Protein AF-A0A376RMI7-F1 (afdb_monomer)

InterPro domains:
  IPR000560 Histidine phosphatase superfamily, clade-2 [cd07061] (7-136)
  IPR029033 Histidine phosphatase superfamily [G3DSA:3.40.50.1240] (2-70)
  IPR029033 Histidine phosphatase superfamily [G3DSA:3.40.50.1240] (71-136)
  IPR029033 Histidine phosphatase superfamily [SSF53254] (15-136)
  IPR033379 Histidine acid phosphatase active site [PS00778] (101-117)

Secondary structure (DSSP, 8-state):
-----EEE--TTS--EEESHHHHHHHHHHHHHHHHHTT--TTTGGGGT--SHHHHHHHHHHHHHHHHHHH-SHHHHHHHTHHHHHHHHIIIIITTTTS-S-------HHHHHHHHHHTTPPP---TT-S-SS-TT----------PPP---

Radius of gyration: 19.45 Å; Cα contacts (8 Å, |Δi|>4): 125; chains: 1; bounding box: 42×61×57 Å

Structure (mmCIF, N/CA/C/O backbone):
data_AF-A0A376RMI7-F1
#
_entry.id   AF-A0A376RMI7-F1
#
loop_
_atom_site.group_PDB
_atom_site.id
_atom_site.type_symbol
_atom_site.label_atom_id
_atom_site.label_alt_id
_atom_site.label_comp_id
_atom_site.label_asym_id
_atom_site.label_entity_id
_atom_site.label_seq_id
_atom_site.pdbx_PDB_ins_code
_atom_site.Cartn_x
_atom_site.Cartn_y
_atom_site.Cartn_z
_atom_site.occupancy
_atom_site.B_iso_or_equiv
_atom_site.auth_seq_id
_atom_site.auth_comp_id
_atom_site.auth_asym_id
_atom_site.auth_atom_id
_atom_site.pdbx_PDB_model_num
ATOM 1 N N . MET A 1 1 ? -10.414 23.923 13.132 1.00 48.25 1 MET A N 1
ATOM 2 C CA . MET A 1 1 ? -9.530 23.148 12.238 1.00 48.25 1 MET A CA 1
ATOM 3 C C . MET A 1 1 ? -10.244 23.043 10.905 1.00 48.25 1 MET A C 1
ATOM 5 O O . MET A 1 1 ? -11.325 22.470 10.881 1.00 48.25 1 MET A O 1
ATOM 9 N N . ASP A 1 2 ? -9.723 23.65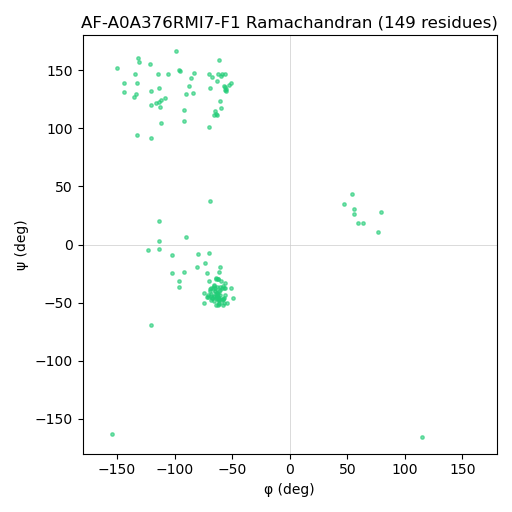6 9.841 1.00 55.59 2 ASP A N 1
ATOM 10 C CA . ASP A 1 2 ? -10.284 23.480 8.495 1.00 55.59 2 ASP A CA 1
ATOM 11 C C . ASP A 1 2 ? -10.136 22.000 8.122 1.00 55.59 2 ASP A C 1
ATOM 13 O O . ASP A 1 2 ? -9.018 21.508 8.002 1.00 55.59 2 ASP A O 1
ATOM 17 N N . GLY A 1 3 ? -11.244 21.263 8.017 1.00 70.31 3 GLY A N 1
ATOM 18 C CA . GLY A 1 3 ? -11.283 19.805 7.814 1.00 70.31 3 GLY A CA 1
ATOM 19 C C . GLY A 1 3 ? -10.810 19.331 6.434 1.00 70.31 3 GLY A C 1
ATOM 20 O O . GLY A 1 3 ? -11.397 18.414 5.867 1.00 70.31 3 GLY A O 1
ATOM 21 N N . LYS A 1 4 ? -9.791 19.972 5.858 1.00 85.56 4 LYS A N 1
ATOM 22 C CA . LYS A 1 4 ? -9.280 19.714 4.510 1.00 85.56 4 LYS A CA 1
ATOM 23 C C . LYS A 1 4 ? -7.955 18.959 4.563 1.00 85.56 4 LYS A C 1
ATOM 25 O O . LYS A 1 4 ? -7.148 19.142 5.471 1.00 85.56 4 LYS A O 1
ATOM 30 N N . ASN A 1 5 ? -7.747 18.106 3.565 1.00 90.56 5 ASN A N 1
ATOM 31 C CA . ASN A 1 5 ? -6.475 17.429 3.343 1.00 90.56 5 ASN A CA 1
ATOM 32 C C . ASN A 1 5 ? -5.540 18.320 2.516 1.00 90.56 5 ASN A C 1
ATOM 34 O O . ASN A 1 5 ? -5.987 18.972 1.573 1.00 90.56 5 ASN A O 1
ATOM 38 N N . THR A 1 6 ? -4.247 18.280 2.827 1.00 92.25 6 THR A N 1
ATOM 39 C CA . THR A 1 6 ? -3.183 18.941 2.061 1.00 92.25 6 THR A CA 1
ATOM 40 C C . THR A 1 6 ? -2.195 17.891 1.577 1.00 92.25 6 THR A C 1
ATOM 42 O O . THR A 1 6 ? -1.588 17.201 2.396 1.00 92.25 6 THR A O 1
ATOM 45 N N . PHE A 1 7 ? -2.023 17.782 0.261 1.00 91.00 7 PHE A N 1
ATOM 46 C CA . PHE A 1 7 ? -1.106 16.834 -0.373 1.00 91.00 7 PHE A CA 1
ATOM 47 C C . PHE A 1 7 ? 0.249 17.482 -0.675 1.00 91.00 7 PHE A C 1
ATOM 49 O O . PHE A 1 7 ? 0.329 18.682 -0.943 1.00 91.00 7 PHE A O 1
ATOM 56 N N . SER A 1 8 ? 1.318 16.689 -0.652 1.00 90.12 8 SER A N 1
ATOM 57 C CA . SER A 1 8 ? 2.672 17.145 -0.971 1.00 90.12 8 SER A CA 1
ATOM 58 C C . SER A 1 8 ? 3.469 16.070 -1.698 1.00 90.12 8 SER A C 1
ATOM 60 O O . SER A 1 8 ? 3.446 14.916 -1.286 1.00 90.12 8 SER A O 1
ATOM 62 N N . ALA A 1 9 ? 4.241 16.462 -2.708 1.00 87.12 9 ALA A N 1
ATOM 63 C CA . ALA A 1 9 ? 5.223 15.612 -3.376 1.00 87.12 9 ALA A CA 1
ATOM 64 C C . ALA A 1 9 ? 6.533 16.401 -3.495 1.00 87.12 9 ALA A C 1
ATOM 66 O O . ALA A 1 9 ? 6.691 17.237 -4.384 1.00 87.12 9 ALA A O 1
ATOM 67 N N . LYS A 1 10 ? 7.437 16.212 -2.530 1.00 87.44 10 LYS A N 1
ATOM 68 C CA . LYS A 1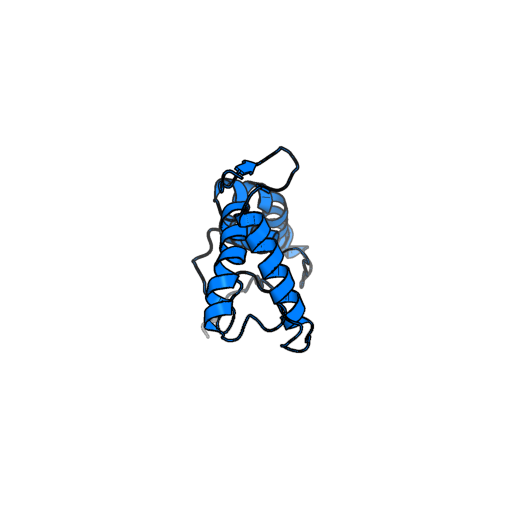 10 ? 8.730 16.908 -2.485 1.00 87.44 10 LYS A CA 1
ATOM 69 C C . LYS A 1 10 ? 9.813 16.027 -3.094 1.00 87.44 10 LYS A C 1
ATOM 71 O O . LYS A 1 10 ? 9.752 14.804 -3.007 1.00 87.44 10 LYS A O 1
ATOM 76 N N . TYR A 1 11 ? 10.824 16.655 -3.687 1.00 80.50 11 TYR A N 1
ATOM 77 C CA . TYR A 1 11 ? 11.977 15.934 -4.218 1.00 80.50 11 TYR A CA 1
ATOM 78 C C . TYR A 1 11 ? 12.631 15.072 -3.123 1.00 80.50 11 TYR A C 1
ATOM 80 O O . TYR A 1 11 ? 12.833 15.549 -2.007 1.00 80.50 11 TYR A O 1
ATOM 88 N N . GLN A 1 12 ? 12.928 13.808 -3.454 1.00 84.19 12 GLN A N 1
ATOM 89 C CA . GLN A 1 12 ? 13.516 12.795 -2.557 1.00 84.19 12 GLN A CA 1
ATOM 90 C C . GLN A 1 12 ? 12.710 12.468 -1.288 1.00 84.19 12 GLN A C 1
ATOM 92 O O . GLN A 1 12 ? 13.251 11.889 -0.350 1.00 84.19 12 GLN A O 1
ATOM 97 N N . GLN A 1 13 ? 11.421 12.805 -1.246 1.00 86.88 13 GLN A N 1
ATOM 98 C CA . GLN A 1 13 ? 10.527 12.416 -0.158 1.00 86.88 13 GLN A CA 1
ATOM 99 C C . GLN A 1 13 ? 9.361 11.609 -0.710 1.00 86.88 13 GLN A C 1
ATOM 101 O O . GLN A 1 13 ? 8.985 11.750 -1.876 1.00 86.88 13 GLN A O 1
ATOM 106 N N . GLU A 1 14 ? 8.774 10.778 0.144 1.00 84.50 14 GLU A N 1
ATOM 107 C CA . GLU A 1 14 ? 7.529 10.111 -0.201 1.00 84.50 14 GLU A CA 1
ATOM 108 C C . GLU A 1 14 ? 6.408 11.136 -0.438 1.00 84.50 14 GLU A C 1
ATOM 110 O O . GLU A 1 14 ? 6.377 12.196 0.208 1.00 84.50 14 GLU A O 1
ATOM 115 N N . PRO A 1 15 ? 5.474 10.844 -1.361 1.00 88.88 15 PRO A N 1
ATOM 116 C CA . PRO A 1 15 ? 4.229 11.588 -1.441 1.00 88.88 15 PRO A CA 1
ATOM 117 C C . PRO A 1 15 ? 3.527 11.526 -0.081 1.00 88.88 15 PRO A C 1
ATOM 119 O O . PRO A 1 15 ? 3.453 10.483 0.562 1.00 88.88 15 PRO A O 1
ATOM 122 N N . GLY A 1 16 ? 3.024 12.668 0.371 1.00 90.50 16 GLY A N 1
ATOM 123 C CA . GLY A 1 16 ? 2.464 12.826 1.705 1.00 90.50 16 GLY A CA 1
ATOM 124 C C . GLY A 1 16 ? 1.105 13.505 1.688 1.00 90.50 16 GLY A C 1
ATOM 125 O O . GLY A 1 16 ? 0.772 14.264 0.777 1.00 90.50 16 GLY A O 1
ATOM 126 N N . VAL A 1 17 ? 0.338 13.261 2.747 1.00 92.94 17 VAL A N 1
ATOM 127 C CA . VAL A 1 17 ? -0.900 13.981 3.050 1.00 92.94 17 VAL A CA 1
ATOM 128 C C . VAL A 1 17 ? -0.901 14.399 4.514 1.00 92.94 17 VAL A C 1
ATOM 130 O O . VAL A 1 17 ? -0.507 13.631 5.391 1.00 92.94 17 VAL A O 1
ATOM 133 N N . SER A 1 18 ? -1.358 15.617 4.773 1.00 91.38 18 SER A N 1
ATOM 134 C CA . SER A 1 18 ? -1.672 16.139 6.103 1.00 91.38 18 SER A CA 1
ATOM 135 C C . SER A 1 18 ? -3.171 16.405 6.197 1.00 91.38 18 SER A C 1
ATOM 137 O O . SER A 1 18 ? -3.789 16.783 5.205 1.00 91.38 18 SER A O 1
ATOM 139 N N . GLY A 1 19 ? -3.756 16.229 7.382 1.00 92.19 19 GLY A N 1
ATOM 140 C CA . GLY A 1 19 ? -5.187 16.437 7.617 1.00 92.19 19 GLY A CA 1
ATOM 141 C C . GLY A 1 19 ? -5.942 15.153 7.987 1.00 92.19 19 GLY A C 1
ATOM 142 O O . GLY A 1 19 ? -5.312 14.151 8.347 1.00 92.19 19 GLY A O 1
ATOM 143 N N . PRO A 1 20 ? -7.287 15.175 7.930 1.00 93.06 20 PRO A N 1
ATOM 144 C CA . PRO A 1 20 ? -8.141 14.091 8.422 1.00 93.06 20 PRO A CA 1
ATOM 145 C C . PRO A 1 20 ? -7.852 12.716 7.811 1.00 93.06 20 PRO A C 1
ATOM 147 O O . PRO A 1 20 ? -7.959 11.713 8.511 1.00 93.06 20 PRO A O 1
ATOM 150 N N . LEU A 1 21 ? -7.437 12.649 6.540 1.00 92.00 21 LEU A N 1
ATOM 151 C CA . LEU A 1 21 ? -7.114 11.381 5.880 1.00 92.00 21 LEU A CA 1
ATOM 152 C C . LEU A 1 21 ? -5.899 10.694 6.519 1.00 92.00 21 LEU A C 1
ATOM 154 O O . LEU A 1 21 ? -5.922 9.483 6.716 1.00 92.00 21 LEU A O 1
ATOM 158 N N . LYS A 1 22 ? -4.866 11.462 6.899 1.00 92.25 22 LYS A N 1
ATOM 159 C CA . LYS A 1 22 ? -3.693 10.918 7.604 1.00 92.25 22 LYS A CA 1
ATOM 160 C C . LYS A 1 22 ? -4.090 10.364 8.969 1.00 92.25 22 LYS A C 1
ATOM 162 O O . LYS A 1 22 ? -3.694 9.259 9.310 1.00 92.25 22 LYS A O 1
ATOM 167 N N 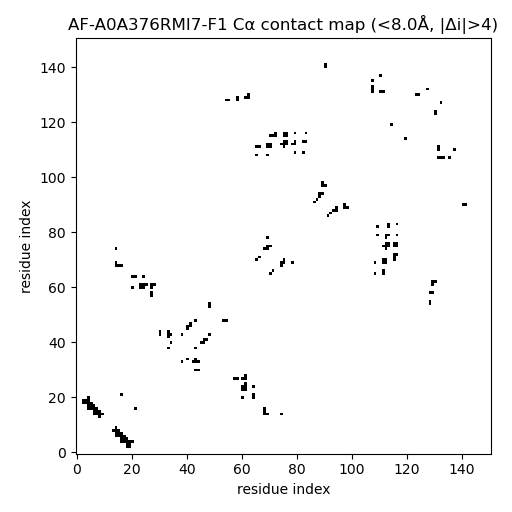. VAL A 1 23 ? -4.887 11.123 9.726 1.00 93.62 23 VAL A N 1
ATOM 168 C CA . VAL A 1 23 ? -5.359 10.711 11.058 1.00 93.62 23 VAL A CA 1
ATOM 169 C C . VAL A 1 23 ? -6.202 9.439 10.961 1.00 93.62 23 VAL A C 1
ATOM 171 O O . VAL A 1 23 ? -5.954 8.488 11.696 1.00 93.62 23 VAL A O 1
ATOM 174 N N . GLY A 1 24 ? -7.148 9.400 10.018 1.00 93.38 24 GLY A N 1
ATOM 175 C CA . GLY A 1 24 ? -7.983 8.228 9.766 1.00 93.38 24 GLY A CA 1
ATOM 176 C C . GLY A 1 24 ? -7.159 6.996 9.399 1.00 93.38 24 GLY A C 1
ATOM 177 O O . GLY A 1 24 ? -7.354 5.945 9.999 1.00 93.38 24 GLY A O 1
ATOM 178 N N . ASN A 1 25 ? -6.198 7.134 8.478 1.00 92.62 25 ASN A N 1
ATOM 179 C CA . ASN A 1 25 ? -5.283 6.048 8.128 1.00 92.62 25 ASN A CA 1
ATOM 180 C C . ASN A 1 25 ? -4.503 5.543 9.346 1.00 92.62 25 ASN A C 1
ATOM 182 O O . ASN A 1 25 ? -4.539 4.353 9.623 1.00 92.62 25 ASN A O 1
ATOM 186 N N . SER A 1 26 ? -3.852 6.434 10.101 1.00 92.44 26 SER A N 1
ATOM 187 C CA . SER A 1 26 ? -3.038 6.040 11.258 1.00 92.44 26 SER A CA 1
ATOM 188 C C . SER A 1 26 ? -3.841 5.314 12.340 1.00 92.44 26 SER A C 1
ATOM 190 O O . SER A 1 26 ? -3.345 4.350 12.914 1.00 92.44 26 SER A O 1
ATOM 192 N N . LEU A 1 27 ? -5.077 5.745 12.615 1.00 94.56 27 LEU A N 1
ATOM 193 C CA . LEU A 1 27 ? -5.941 5.072 13.590 1.00 94.56 27 LEU A CA 1
ATOM 194 C C . LEU A 1 27 ? -6.379 3.689 13.100 1.00 94.56 27 LEU A C 1
ATOM 196 O O . LEU A 1 27 ? -6.265 2.714 13.835 1.00 94.56 27 LEU A O 1
ATOM 200 N N . VAL A 1 28 ? -6.853 3.594 11.855 1.00 93.88 28 VAL A N 1
ATOM 201 C CA . VAL A 1 28 ? -7.315 2.318 11.291 1.00 93.88 28 VAL A CA 1
ATOM 202 C C . VAL A 1 28 ? -6.165 1.325 11.160 1.00 93.88 28 VAL A C 1
ATOM 204 O O . VAL A 1 28 ? -6.360 0.144 11.432 1.00 93.88 28 VAL A O 1
ATOM 207 N N . ASP A 1 29 ? -4.973 1.790 10.795 1.00 91.62 29 ASP A N 1
ATOM 208 C CA . ASP A 1 29 ? -3.768 0.963 10.738 1.00 91.62 29 ASP A CA 1
ATOM 209 C C . ASP A 1 29 ? -3.408 0.409 12.125 1.00 91.62 29 ASP A C 1
ATOM 211 O O . ASP A 1 29 ? -3.230 -0.798 12.282 1.00 91.62 29 ASP A O 1
ATOM 215 N N . ALA A 1 30 ? -3.444 1.251 13.165 1.00 93.88 30 ALA A N 1
ATOM 216 C CA . ALA A 1 30 ? -3.232 0.813 14.545 1.00 93.88 30 ALA A CA 1
ATOM 217 C C . ALA A 1 30 ? -4.272 -0.227 15.002 1.00 93.88 30 ALA A C 1
ATOM 219 O O . ALA A 1 30 ? -3.906 -1.233 15.605 1.00 93.88 30 ALA A O 1
ATOM 220 N N . PHE A 1 31 ? -5.556 -0.027 14.691 1.00 94.94 31 PHE A N 1
ATOM 221 C CA . PHE A 1 31 ? -6.603 -0.998 15.032 1.00 94.94 31 PHE A CA 1
ATOM 222 C C . PHE A 1 31 ? -6.414 -2.321 14.288 1.00 94.94 31 PHE A C 1
ATOM 224 O O . PHE A 1 31 ? -6.577 -3.391 14.871 1.00 94.94 31 PHE A O 1
ATOM 231 N N . THR A 1 32 ? -6.033 -2.252 13.013 1.00 91.44 32 THR A N 1
ATOM 232 C CA . THR A 1 32 ? -5.762 -3.435 12.188 1.00 91.44 32 THR A CA 1
ATOM 233 C C . THR A 1 32 ? -4.578 -4.228 12.754 1.00 91.44 32 THR A C 1
ATOM 235 O O . THR A 1 32 ? -4.655 -5.450 12.865 1.00 91.44 32 THR A O 1
ATOM 238 N N . LEU A 1 33 ? -3.514 -3.545 13.190 1.00 91.94 33 LEU A N 1
ATOM 239 C CA . LEU A 1 33 ? -2.360 -4.170 13.846 1.00 91.94 33 LEU A CA 1
ATOM 240 C C . LEU A 1 33 ? -2.732 -4.836 15.173 1.00 91.94 33 LEU A C 1
ATOM 242 O O . LEU A 1 33 ? -2.354 -5.979 15.396 1.00 91.94 33 LEU A O 1
ATOM 246 N N . GLN A 1 34 ? -3.508 -4.163 16.028 1.00 92.88 34 GLN A N 1
ATOM 247 C CA . GLN A 1 34 ? -3.999 -4.754 17.282 1.00 92.88 34 GLN A CA 1
ATOM 248 C C . GLN A 1 34 ? -4.774 -6.053 17.026 1.00 92.88 34 GLN A C 1
ATOM 250 O O . GLN A 1 34 ? -4.573 -7.044 17.727 1.00 92.88 34 GLN A O 1
ATOM 255 N N . TYR A 1 35 ? -5.640 -6.048 16.009 1.00 91.88 35 TYR A N 1
ATOM 256 C CA . TYR A 1 35 ? -6.411 -7.225 15.623 1.00 91.88 35 TYR A CA 1
ATOM 257 C C . TYR A 1 35 ? -5.507 -8.380 15.166 1.00 91.88 35 TYR A C 1
ATOM 259 O O . TYR A 1 35 ? -5.661 -9.499 15.652 1.00 91.88 35 TYR A O 1
ATOM 267 N N . TYR A 1 36 ? -4.535 -8.124 14.283 1.00 89.06 36 TYR A N 1
ATOM 268 C CA . TYR A 1 36 ? -3.629 -9.173 13.795 1.00 89.06 36 TYR A CA 1
ATOM 269 C C . TYR A 1 36 ? -2.642 -9.688 14.846 1.00 89.06 36 TYR A C 1
ATOM 271 O O . TYR A 1 36 ? -2.294 -10.866 14.812 1.00 89.06 36 TYR A O 1
ATOM 279 N N . GLU A 1 37 ? -2.223 -8.846 15.790 1.00 91.44 37 GLU A N 1
ATOM 280 C CA . GLU A 1 37 ? -1.379 -9.251 16.923 1.00 91.44 37 GLU A CA 1
ATOM 281 C C . GLU A 1 37 ? -2.151 -10.130 17.932 1.00 91.44 37 GLU A C 1
ATOM 283 O O . GLU A 1 37 ? -1.572 -10.682 18.864 1.00 91.44 37 GLU A O 1
ATOM 288 N N . GLY A 1 38 ? -3.468 -10.293 17.752 1.00 92.56 38 GLY A N 1
ATOM 289 C CA . GLY A 1 38 ? -4.299 -11.166 18.577 1.00 92.56 38 GLY A CA 1
ATOM 290 C C . GLY A 1 38 ? -4.680 -10.550 19.920 1.00 92.56 38 GLY A C 1
ATOM 291 O O . GLY A 1 38 ? -4.903 -11.280 20.889 1.00 92.56 38 GLY A O 1
ATOM 292 N N . PHE A 1 39 ? -4.753 -9.217 19.999 1.00 95.12 39 PHE A N 1
ATOM 293 C CA . PHE A 1 39 ? -5.226 -8.545 21.206 1.00 95.12 39 PHE A CA 1
ATOM 294 C C . PHE A 1 39 ? -6.660 -8.998 21.532 1.00 95.12 39 PHE A C 1
ATOM 296 O O . PHE A 1 39 ? -7.459 -9.233 20.619 1.00 95.12 39 PHE A O 1
ATOM 303 N N . PRO A 1 40 ? -7.030 -9.078 22.823 1.00 95.88 40 PRO A N 1
ATOM 304 C CA . PRO A 1 40 ? -8.423 -9.238 23.221 1.00 95.88 40 PRO A CA 1
ATOM 305 C C . PRO A 1 40 ? -9.318 -8.195 22.535 1.00 95.88 40 PRO A C 1
ATOM 307 O O . PRO A 1 40 ? -8.939 -7.029 22.409 1.00 95.88 40 PRO A O 1
ATOM 310 N N . MET A 1 41 ? -10.505 -8.601 22.071 1.00 92.62 41 MET A N 1
ATOM 311 C CA . MET A 1 41 ? -11.371 -7.727 21.262 1.00 92.62 41 MET A CA 1
ATOM 312 C C . MET A 1 41 ? -11.827 -6.458 21.994 1.00 92.62 41 MET A C 1
ATOM 314 O O . MET A 1 41 ? -12.139 -5.470 21.342 1.00 92.62 41 MET A O 1
ATOM 318 N N . ASP A 1 42 ? -11.843 -6.454 23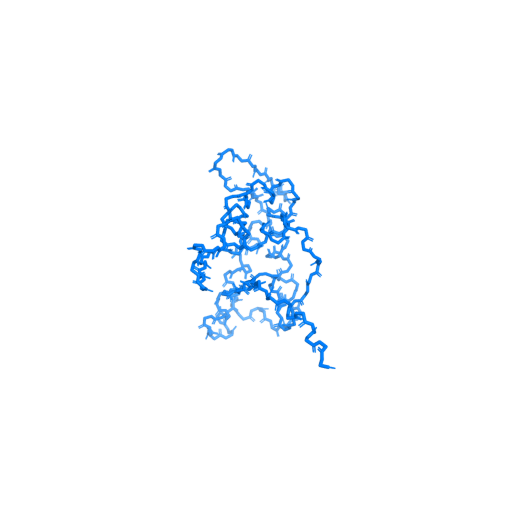.325 1.00 95.88 42 ASP A N 1
ATOM 319 C CA . ASP A 1 42 ? -12.100 -5.278 24.165 1.00 95.88 42 ASP A CA 1
ATOM 320 C C . ASP A 1 42 ? -10.919 -4.289 24.211 1.00 95.88 42 ASP A C 1
ATOM 322 O O . ASP A 1 42 ? -11.097 -3.131 24.582 1.00 95.88 42 ASP A O 1
ATOM 326 N N . GLN A 1 43 ? -9.723 -4.709 23.795 1.00 95.56 43 GLN A N 1
ATOM 327 C CA . GLN A 1 43 ? -8.545 -3.849 23.651 1.00 95.56 43 GLN A CA 1
ATOM 328 C C . GLN A 1 43 ? -8.369 -3.343 22.217 1.00 95.56 43 GLN A C 1
ATOM 330 O O . GLN A 1 43 ? -7.895 -2.221 22.021 1.00 95.56 43 GLN A O 1
ATOM 335 N N . VAL A 1 44 ? -8.781 -4.127 21.214 1.00 95.94 44 VAL A N 1
ATOM 336 C CA . VAL A 1 44 ? -8.780 -3.700 19.807 1.00 95.94 44 VAL A CA 1
ATOM 337 C C . VAL A 1 44 ? -9.754 -2.539 19.635 1.00 95.94 44 VAL A C 1
ATOM 339 O O . VAL A 1 44 ? -10.964 -2.710 19.784 1.00 95.94 44 VAL A O 1
ATOM 342 N N . ALA A 1 45 ? -9.232 -1.345 19.340 1.00 96.19 45 ALA A N 1
ATOM 343 C CA . ALA A 1 45 ? -10.028 -0.116 19.268 1.00 96.19 45 ALA A CA 1
ATOM 344 C C . ALA A 1 45 ? -10.974 0.069 20.477 1.00 96.19 45 ALA A C 1
ATOM 346 O O . ALA A 1 45 ? -12.100 0.545 20.320 1.00 96.19 45 ALA A O 1
ATOM 347 N N . TRP A 1 46 ? -10.537 -0.359 21.669 1.00 97.44 46 T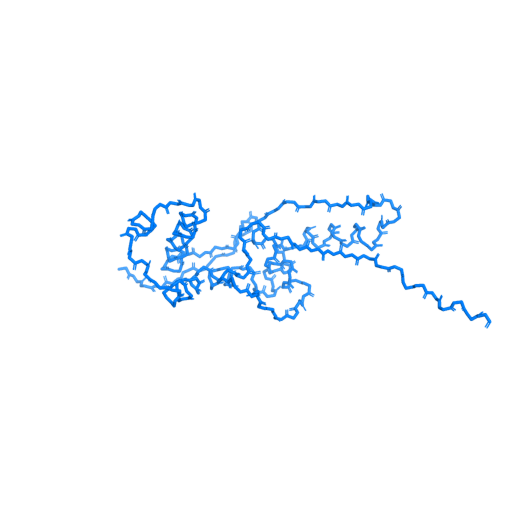RP A N 1
ATOM 348 C CA . TRP A 1 46 ? -11.331 -0.342 22.907 1.00 97.44 46 TRP A CA 1
ATOM 349 C C . TRP A 1 46 ? -12.681 -1.087 22.821 1.00 97.44 46 TRP A C 1
ATOM 351 O O . TRP A 1 46 ? -13.630 -0.735 23.518 1.00 97.44 46 TRP A O 1
ATOM 361 N N . GLY A 1 47 ? -12.806 -2.088 21.943 1.00 95.88 47 GLY A N 1
ATOM 362 C CA . GLY A 1 47 ? -14.043 -2.854 21.758 1.00 95.88 47 GLY A CA 1
ATOM 363 C C . GLY A 1 47 ? -15.138 -2.138 20.964 1.00 95.88 47 GLY A C 1
ATOM 364 O O . GLY A 1 47 ? -16.275 -2.617 20.905 1.00 95.88 47 GLY A O 1
ATOM 365 N N . GLU A 1 48 ? -14.832 -1.003 20.331 1.00 97.19 48 GLU A N 1
ATOM 366 C CA . GLU A 1 48 ? -15.825 -0.219 19.583 1.00 97.19 48 GLU A CA 1
ATOM 367 C C . GLU A 1 48 ? -16.103 -0.763 18.171 1.00 97.19 48 GLU A C 1
ATOM 369 O O . GLU A 1 48 ? -17.157 -0.492 17.581 1.00 97.19 48 GLU A O 1
ATOM 374 N N . ILE A 1 49 ? -15.199 -1.583 17.629 1.00 95.19 49 ILE A N 1
ATOM 375 C CA . ILE A 1 49 ? -15.402 -2.265 16.347 1.00 95.19 49 ILE A CA 1
ATOM 376 C C . ILE A 1 49 ? -16.032 -3.634 16.611 1.00 95.19 49 ILE A C 1
ATOM 378 O O . ILE A 1 49 ? -15.374 -4.562 17.07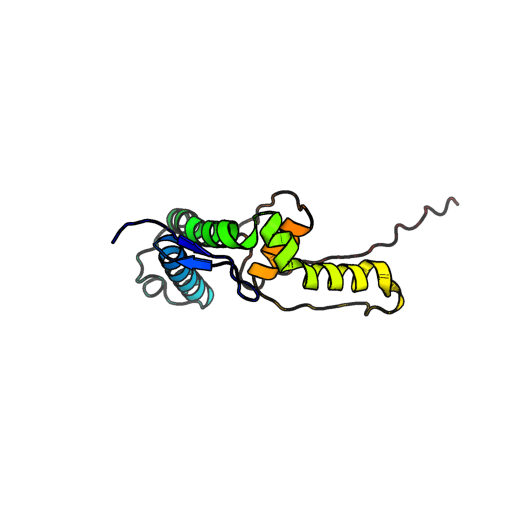2 1.00 95.19 49 ILE A O 1
ATOM 382 N N . LYS A 1 50 ? -17.327 -3.758 16.308 1.00 92.75 50 LYS A N 1
ATOM 383 C CA . LYS A 1 50 ? -18.171 -4.901 16.703 1.00 92.75 50 LYS A CA 1
ATOM 384 C C . LYS A 1 50 ? -18.655 -5.739 15.523 1.00 92.75 50 LYS A C 1
ATOM 386 O O . LYS A 1 50 ? -19.350 -6.730 15.721 1.00 92.75 50 LYS A O 1
ATOM 391 N N . SER A 1 51 ? -18.352 -5.327 14.293 1.00 93.81 51 SER A N 1
ATOM 392 C CA . SER A 1 51 ? -18.845 -5.990 13.086 1.00 93.81 51 SER A CA 1
ATOM 393 C C . SER A 1 51 ? -17.883 -5.870 11.909 1.00 93.81 51 SER A C 1
ATOM 395 O O . SER A 1 51 ? -17.196 -4.859 11.742 1.00 93.81 51 SER A O 1
ATOM 397 N N . ASP A 1 52 ? -17.929 -6.861 11.022 1.00 90.31 52 ASP A N 1
ATOM 398 C CA . ASP A 1 52 ? -17.162 -6.873 9.771 1.00 90.31 52 ASP A CA 1
ATOM 399 C C . ASP A 1 52 ? -17.514 -5.689 8.866 1.00 90.31 52 ASP A C 1
ATOM 401 O O . ASP A 1 52 ? -16.671 -5.156 8.146 1.00 90.31 52 ASP A O 1
ATOM 405 N N . GLN A 1 53 ? -18.762 -5.218 8.928 1.00 93.19 53 GLN A N 1
ATOM 406 C CA . GLN A 1 53 ? -19.189 -4.053 8.165 1.00 93.19 53 GLN A CA 1
ATOM 407 C C . GLN A 1 53 ? -18.495 -2.770 8.648 1.00 93.19 53 GLN A C 1
ATOM 409 O O . GLN A 1 53 ? -18.134 -1.931 7.818 1.00 93.19 53 GLN A O 1
ATOM 414 N N . GLN A 1 54 ? -18.274 -2.609 9.959 1.00 94.00 54 GLN A N 1
ATOM 415 C CA . GLN A 1 54 ? -17.493 -1.484 10.486 1.00 94.00 54 GLN A CA 1
ATOM 416 C C . GLN A 1 54 ? -16.036 -1.577 10.032 1.00 94.00 54 GLN A C 1
ATOM 418 O O . GLN A 1 54 ? -15.510 -0.580 9.538 1.00 94.00 54 GLN A O 1
ATOM 423 N N . TRP A 1 55 ? -15.424 -2.765 10.100 1.00 93.25 55 TRP A N 1
ATOM 424 C CA . TRP A 1 55 ? -14.083 -2.998 9.555 1.00 93.25 55 TRP A CA 1
ATOM 425 C C . TRP A 1 55 ? -13.999 -2.595 8.086 1.00 93.25 55 TRP A C 1
ATOM 427 O O . TRP A 1 55 ? -13.164 -1.775 7.716 1.00 93.25 55 TRP A O 1
ATOM 437 N N . LYS A 1 56 ? -14.937 -3.061 7.260 1.00 90.75 56 LYS A N 1
ATOM 438 C CA . LYS A 1 56 ? -14.973 -2.746 5.830 1.00 90.75 56 LYS A CA 1
ATOM 439 C C . LYS A 1 56 ? -15.105 -1.250 5.548 1.00 90.75 56 LYS A C 1
ATOM 441 O O . LYS A 1 56 ? -14.543 -0.763 4.570 1.00 90.75 56 LYS A O 1
ATOM 446 N N . VAL A 1 57 ? -15.861 -0.510 6.361 1.00 92.81 57 VAL A N 1
ATOM 447 C CA . VAL A 1 57 ? -15.977 0.951 6.225 1.00 92.81 57 VAL A CA 1
ATOM 448 C C . VAL A 1 57 ? -14.689 1.644 6.668 1.00 92.81 57 VAL A C 1
ATOM 450 O O . VAL A 1 57 ? -14.205 2.512 5.944 1.00 92.81 57 VAL A O 1
ATOM 453 N N . LEU A 1 58 ? -14.111 1.245 7.802 1.00 92.69 58 LEU A N 1
ATOM 454 C CA . LEU A 1 58 ? -12.873 1.816 8.335 1.00 92.69 58 LEU A CA 1
ATOM 455 C C . LEU A 1 58 ? -11.685 1.574 7.398 1.00 92.69 58 LEU A C 1
ATOM 457 O O . LEU A 1 58 ? -10.956 2.513 7.081 1.00 92.69 58 LEU A O 1
ATOM 461 N N . SER A 1 59 ? -11.542 0.366 6.853 1.00 89.88 59 SER A N 1
ATOM 462 C CA . SER A 1 59 ? -10.469 0.022 5.913 1.00 89.88 59 SER A CA 1
ATOM 463 C C . SER A 1 59 ? -10.498 0.855 4.629 1.00 89.88 59 SER A C 1
ATOM 465 O O . SER A 1 59 ? -9.461 1.006 3.986 1.00 89.88 59 SER A O 1
ATOM 467 N N . LYS A 1 60 ? -11.629 1.489 4.269 1.00 91.56 60 LYS A N 1
ATOM 468 C CA . LYS A 1 60 ? -11.659 2.463 3.160 1.00 91.56 60 LYS A CA 1
ATOM 469 C C . LYS A 1 60 ? -10.776 3.680 3.421 1.00 91.56 60 LYS A C 1
ATOM 471 O O . LYS A 1 60 ? -10.270 4.246 2.459 1.00 91.56 60 LYS A O 1
ATOM 476 N N . LEU A 1 61 ? -10.574 4.082 4.679 1.00 91.25 61 LEU A N 1
ATOM 477 C CA . LEU A 1 61 ? -9.668 5.184 5.020 1.00 91.25 61 LEU A CA 1
ATOM 478 C C . LEU A 1 61 ? -8.214 4.794 4.747 1.00 91.25 61 LEU A C 1
ATOM 480 O O . LEU A 1 61 ? -7.491 5.571 4.130 1.00 91.25 61 LEU A O 1
ATOM 484 N N . LYS A 1 62 ? -7.822 3.575 5.137 1.00 87.00 62 LYS A N 1
ATOM 485 C CA . LYS A 1 62 ? -6.485 3.026 4.871 1.00 87.00 62 LYS A CA 1
ATOM 486 C C . LYS A 1 62 ? -6.233 2.849 3.374 1.00 87.00 62 LYS A C 1
ATOM 488 O O . LYS A 1 62 ? -5.275 3.391 2.829 1.00 87.00 62 LYS A O 1
ATOM 493 N N . ASN A 1 63 ? -7.153 2.174 2.686 1.00 87.19 63 ASN A N 1
ATOM 494 C CA . ASN A 1 63 ? -7.052 1.954 1.243 1.00 87.19 63 ASN A CA 1
ATOM 495 C C . ASN A 1 63 ? -7.071 3.285 0.469 1.00 87.19 63 ASN A C 1
ATOM 497 O O . ASN A 1 63 ? -6.257 3.492 -0.420 1.00 87.19 63 ASN A O 1
ATOM 501 N N . GLY A 1 64 ? -7.945 4.225 0.844 1.00 88.94 64 GLY A N 1
ATOM 502 C CA . GLY A 1 64 ? -8.028 5.545 0.217 1.00 88.94 64 GLY A CA 1
ATOM 503 C C . GLY A 1 64 ? -6.784 6.410 0.444 1.00 88.94 64 GLY A C 1
ATOM 504 O O . GLY A 1 64 ? -6.385 7.152 -0.454 1.00 88.94 64 GLY A O 1
ATOM 505 N N . TYR A 1 65 ? -6.146 6.307 1.615 1.00 89.75 65 TYR A N 1
ATOM 506 C CA . TYR A 1 65 ? -4.857 6.947 1.895 1.00 89.75 65 TYR A CA 1
ATOM 507 C C . TYR A 1 65 ? -3.768 6.422 0.958 1.00 89.75 65 TYR A C 1
ATOM 509 O O . TYR A 1 65 ? -3.105 7.214 0.287 1.00 89.75 65 TYR A O 1
ATOM 517 N N . GLN A 1 66 ? -3.631 5.098 0.860 1.00 86.44 66 GLN A N 1
ATOM 518 C CA . GLN A 1 66 ? -2.654 4.468 -0.023 1.00 86.44 66 GLN A CA 1
ATOM 519 C C . GLN A 1 66 ? -2.916 4.814 -1.494 1.00 86.44 66 GLN A C 1
ATOM 521 O O . GLN A 1 66 ? -1.993 5.221 -2.204 1.00 86.44 66 GLN A O 1
ATOM 526 N N . ASP A 1 67 ? -4.177 4.728 -1.926 1.00 87.38 67 ASP A N 1
ATOM 527 C CA . ASP A 1 67 ? -4.589 5.057 -3.288 1.00 87.38 67 ASP A CA 1
ATOM 528 C C . ASP A 1 67 ? -4.211 6.508 -3.636 1.00 87.38 67 ASP A C 1
ATOM 530 O O . ASP A 1 67 ? -3.574 6.765 -4.661 1.00 87.38 67 ASP A O 1
ATOM 534 N N . SER A 1 68 ? -4.514 7.454 -2.742 1.00 88.75 68 SER A N 1
ATOM 535 C CA . SER A 1 68 ? -4.256 8.882 -2.971 1.00 88.75 68 SER A CA 1
ATOM 536 C C . SER A 1 68 ? -2.769 9.221 -3.099 1.00 88.75 68 SER A C 1
ATOM 538 O O . SER A 1 68 ? -2.423 10.194 -3.767 1.00 88.75 68 SER A O 1
ATOM 540 N N . LEU A 1 69 ? -1.891 8.458 -2.443 1.00 87.81 69 LEU A N 1
ATOM 541 C CA . LEU A 1 69 ? -0.459 8.751 -2.407 1.00 87.81 69 LEU A CA 1
ATOM 542 C C . LEU A 1 69 ? 0.347 7.974 -3.445 1.00 87.81 69 LEU A C 1
ATOM 544 O O . LEU A 1 69 ? 1.299 8.524 -3.990 1.00 87.81 69 LEU A O 1
ATOM 548 N N . PHE A 1 70 ? -0.013 6.721 -3.731 1.00 86.75 70 PHE A N 1
ATOM 549 C CA . PHE A 1 70 ? 0.871 5.804 -4.460 1.00 86.75 70 PHE A CA 1
ATOM 550 C C . PHE A 1 70 ? 0.273 5.212 -5.737 1.00 86.75 70 PHE A C 1
ATOM 552 O O . PHE A 1 70 ? 0.991 4.513 -6.450 1.00 86.75 70 PHE A O 1
ATOM 559 N N . THR A 1 71 ? -1.001 5.480 -6.047 1.00 86.12 71 THR A N 1
ATOM 560 C CA . THR A 1 71 ? -1.687 4.859 -7.200 1.00 86.12 71 THR A CA 1
ATOM 561 C C . THR A 1 71 ? -2.053 5.831 -8.320 1.00 86.12 71 THR A C 1
ATOM 563 O O . THR A 1 71 ? -2.627 5.419 -9.327 1.00 86.12 71 THR A O 1
ATOM 566 N N . SER A 1 72 ? -1.687 7.115 -8.218 1.00 89.56 72 SER A N 1
ATOM 567 C CA . SER A 1 72 ? -1.744 7.982 -9.399 1.00 89.56 72 SER A CA 1
ATOM 568 C C . SER A 1 72 ? -0.656 7.552 -10.394 1.00 89.56 72 SER A C 1
ATOM 570 O O . SER A 1 72 ? 0.483 7.312 -9.976 1.00 89.56 72 SER A O 1
ATOM 572 N N . PRO A 1 73 ? -0.954 7.433 -11.701 1.00 89.31 73 PRO A N 1
ATOM 573 C CA . PRO A 1 73 ? -0.010 6.861 -12.660 1.00 89.31 73 PRO A CA 1
ATOM 574 C C . PRO A 1 73 ? 1.342 7.586 -12.699 1.00 89.31 73 PRO A C 1
ATOM 576 O O . PRO A 1 73 ? 2.390 6.953 -12.822 1.00 89.31 73 PRO A O 1
ATOM 579 N N . GLU A 1 74 ? 1.347 8.911 -12.566 1.00 89.75 74 GLU A N 1
ATOM 580 C CA . GLU A 1 74 ? 2.556 9.739 -12.583 1.00 89.75 74 GLU A CA 1
ATOM 581 C C . GLU A 1 74 ? 3.434 9.478 -11.357 1.00 89.75 74 GLU A C 1
ATOM 583 O O . GLU A 1 74 ? 4.647 9.290 -11.493 1.00 89.75 74 GLU A O 1
ATOM 588 N N . VAL A 1 75 ? 2.826 9.432 -10.167 1.00 89.50 75 VAL A N 1
ATOM 589 C CA . VAL A 1 75 ? 3.553 9.189 -8.916 1.00 89.50 75 VAL A CA 1
ATOM 590 C C . VAL A 1 75 ? 4.028 7.745 -8.863 1.00 89.50 75 VAL A C 1
ATOM 592 O O . VAL A 1 75 ? 5.201 7.511 -8.582 1.00 89.50 75 VAL A O 1
ATOM 595 N N . ALA A 1 76 ? 3.164 6.790 -9.208 1.00 90.94 76 ALA A N 1
ATOM 596 C CA . ALA A 1 76 ? 3.491 5.372 -9.239 1.00 90.94 76 ALA A CA 1
ATOM 597 C C . ALA A 1 76 ? 4.678 5.081 -10.164 1.00 90.94 76 ALA A C 1
ATOM 599 O O . ALA A 1 76 ? 5.655 4.476 -9.727 1.00 90.94 76 ALA A O 1
ATOM 600 N N . ARG A 1 77 ? 4.650 5.575 -11.413 1.00 92.25 77 ARG A N 1
ATOM 601 C CA . ARG A 1 77 ? 5.759 5.394 -12.369 1.00 92.25 77 ARG A CA 1
ATOM 602 C C . ARG A 1 77 ? 7.071 5.973 -11.851 1.00 92.25 77 ARG A C 1
ATOM 604 O O . ARG A 1 77 ? 8.124 5.384 -12.083 1.00 92.25 77 ARG A O 1
ATOM 611 N N . ASN A 1 78 ? 7.026 7.112 -11.161 1.00 91.50 78 ASN A N 1
ATOM 612 C CA . ASN A 1 78 ? 8.229 7.739 -10.623 1.00 91.50 78 ASN A CA 1
ATOM 613 C C . ASN A 1 78 ? 8.771 6.993 -9.392 1.00 91.50 78 ASN A C 1
ATOM 615 O O . ASN A 1 78 ? 9.952 6.651 -9.350 1.00 91.50 78 ASN A O 1
ATOM 619 N N . VAL A 1 79 ? 7.911 6.712 -8.411 1.00 91.06 79 VAL A N 1
ATOM 620 C CA . VAL A 1 79 ? 8.285 6.077 -7.136 1.00 91.06 79 VAL A CA 1
ATOM 621 C C . VAL A 1 79 ? 8.689 4.614 -7.335 1.00 91.06 79 VAL A C 1
ATOM 623 O O . VAL A 1 79 ? 9.680 4.170 -6.759 1.00 91.06 79 VAL A O 1
ATOM 626 N N . ALA A 1 80 ? 7.988 3.870 -8.196 1.00 93.88 80 ALA A N 1
ATOM 627 C CA . ALA A 1 80 ? 8.285 2.462 -8.457 1.00 93.88 80 ALA A CA 1
ATOM 628 C C . ALA A 1 80 ? 9.465 2.249 -9.417 1.00 93.88 80 ALA A C 1
ATOM 630 O O . ALA A 1 80 ? 9.913 1.113 -9.573 1.00 93.88 80 ALA A O 1
ATOM 631 N N . LYS A 1 81 ? 9.996 3.304 -10.057 1.00 94.62 81 LYS A N 1
ATOM 632 C CA . LYS A 1 81 ? 11.034 3.197 -11.099 1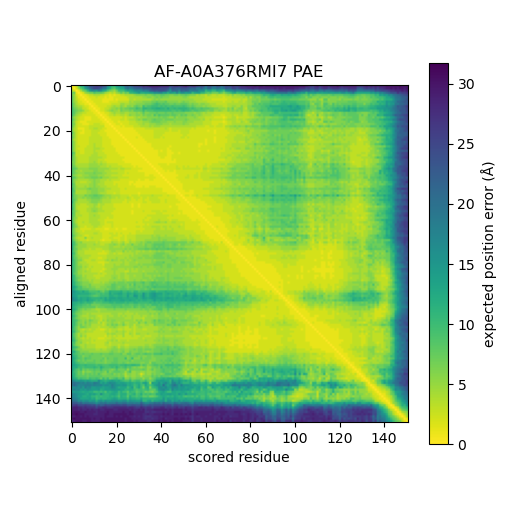.00 94.62 81 LYS A CA 1
ATOM 633 C C . LYS A 1 81 ? 12.227 2.311 -10.704 1.00 94.62 81 LYS A C 1
ATOM 635 O O . LYS A 1 81 ? 12.608 1.475 -11.529 1.00 94.62 81 LYS A O 1
ATOM 640 N N . PRO A 1 82 ? 12.821 2.428 -9.496 1.00 95.12 82 PRO A N 1
ATOM 641 C CA . PRO A 1 82 ? 13.934 1.564 -9.104 1.00 95.12 82 PRO A CA 1
ATOM 642 C C . PRO A 1 82 ? 13.530 0.087 -9.025 1.00 95.12 82 PRO A C 1
ATOM 644 O O . PRO A 1 82 ? 14.262 -0.773 -9.510 1.00 95.12 82 PRO A O 1
ATOM 647 N N . LEU A 1 83 ? 12.347 -0.203 -8.474 1.00 95.25 83 LEU A N 1
ATOM 648 C CA . LEU A 1 83 ? 11.839 -1.566 -8.321 1.00 95.25 83 LEU A CA 1
ATOM 649 C C . LEU A 1 83 ? 11.451 -2.186 -9.669 1.00 95.25 83 LEU A C 1
ATOM 651 O O . LEU A 1 83 ? 11.827 -3.322 -9.942 1.00 95.25 83 LEU A O 1
ATOM 655 N N . VAL A 1 84 ? 10.778 -1.428 -10.540 1.00 95.25 84 VAL A N 1
ATOM 656 C CA . VAL A 1 84 ? 10.463 -1.851 -11.916 1.00 95.25 84 VAL A CA 1
ATOM 657 C C . VAL A 1 84 ? 11.746 -2.180 -12.675 1.00 95.25 84 VAL A C 1
ATOM 659 O O . VAL A 1 84 ? 11.841 -3.243 -13.275 1.00 95.25 84 VAL A O 1
ATOM 662 N N . SER A 1 85 ? 12.760 -1.314 -12.586 1.00 95.31 85 SER A N 1
ATOM 663 C CA . SER A 1 85 ? 14.050 -1.536 -13.255 1.00 95.31 85 SER A CA 1
ATOM 664 C C . SER A 1 85 ? 14.771 -2.779 -12.726 1.00 95.31 85 SER A C 1
ATOM 666 O O . SER A 1 85 ? 15.431 -3.481 -13.485 1.00 95.31 85 SER A O 1
ATOM 668 N N . TYR A 1 86 ? 14.667 -3.060 -11.425 1.00 95.00 86 TYR A N 1
ATOM 669 C CA . TYR A 1 86 ? 15.246 -4.266 -10.835 1.00 95.00 86 TYR A CA 1
ATOM 670 C C . TYR A 1 86 ? 14.538 -5.533 -11.331 1.00 95.00 86 TYR A C 1
ATOM 672 O O . TYR A 1 86 ? 15.198 -6.497 -11.716 1.00 95.00 86 TYR A O 1
ATOM 680 N N . ILE A 1 87 ? 13.201 -5.527 -11.340 1.00 93.62 87 ILE A N 1
ATOM 681 C CA . ILE A 1 87 ? 12.390 -6.662 -11.800 1.00 93.62 87 ILE A CA 1
ATOM 682 C C . ILE A 1 87 ? 12.617 -6.919 -13.294 1.00 93.62 87 ILE A C 1
ATOM 684 O O . ILE A 1 87 ? 12.798 -8.070 -13.682 1.00 93.62 87 ILE A O 1
ATOM 688 N N . ASP A 1 88 ? 12.675 -5.867 -14.114 1.00 94.00 88 ASP A N 1
ATOM 689 C CA . ASP A 1 88 ? 13.002 -5.961 -15.541 1.00 94.00 88 ASP A CA 1
ATOM 690 C C . ASP A 1 88 ? 14.366 -6.631 -15.762 1.00 94.00 88 ASP A C 1
ATOM 692 O O . ASP A 1 88 ? 14.472 -7.595 -16.520 1.00 94.00 88 ASP A O 1
ATOM 696 N N . LYS A 1 89 ? 15.394 -6.230 -15.008 1.00 93.25 89 LYS A N 1
ATOM 697 C CA . LYS A 1 89 ? 16.703 -6.890 -15.083 1.00 93.25 89 LYS A CA 1
ATOM 698 C C . LYS A 1 89 ? 16.649 -8.358 -14.687 1.00 93.25 89 LYS A C 1
ATOM 700 O O . LYS A 1 89 ? 17.135 -9.216 -15.419 1.00 93.25 89 LYS A O 1
ATOM 705 N N . ALA A 1 90 ? 16.043 -8.656 -13.541 1.00 91.56 90 ALA A N 1
ATOM 706 C CA . ALA A 1 90 ? 16.007 -10.011 -13.002 1.00 91.56 90 ALA A CA 1
ATOM 707 C C . ALA A 1 90 ? 15.198 -10.981 -13.882 1.00 91.56 90 ALA A C 1
ATOM 709 O O . ALA A 1 90 ? 15.554 -12.156 -13.989 1.00 91.56 90 ALA A O 1
ATOM 710 N N . LEU A 1 91 ? 14.112 -10.511 -14.504 1.00 90.25 91 LEU A N 1
ATOM 711 C CA . LEU A 1 91 ? 13.180 -11.366 -15.244 1.00 90.25 91 LEU A CA 1
ATOM 712 C C . LEU A 1 91 ? 13.358 -11.309 -16.766 1.00 90.25 91 LEU A C 1
ATOM 714 O O . LEU A 1 91 ? 12.987 -12.272 -17.444 1.00 90.25 91 LEU A O 1
ATOM 718 N N . VAL A 1 92 ? 13.917 -10.220 -17.303 1.00 91.25 92 VAL A N 1
ATOM 719 C CA . VAL A 1 92 ? 13.994 -9.952 -18.746 1.00 91.25 92 VAL A CA 1
ATOM 720 C C . VAL A 1 92 ? 15.441 -9.797 -19.212 1.00 91.25 92 VAL A C 1
ATOM 722 O O . VAL A 1 92 ? 15.922 -10.680 -19.924 1.00 91.25 92 VAL A O 1
ATOM 725 N N . THR A 1 93 ? 16.142 -8.720 -18.835 1.00 90.75 93 THR A N 1
ATOM 726 C CA . THR A 1 93 ? 17.424 -8.367 -19.487 1.00 90.75 93 THR A CA 1
ATOM 727 C C . THR A 1 93 ? 18.581 -9.273 -19.076 1.00 90.75 93 THR A C 1
ATOM 729 O O . THR A 1 93 ? 19.348 -9.708 -19.931 1.00 90.75 93 THR A O 1
ATOM 732 N N . ASP A 1 94 ? 18.669 -9.613 -17.788 1.00 92.75 94 ASP A N 1
ATOM 733 C CA . ASP A 1 94 ? 19.800 -10.335 -17.191 1.00 92.75 94 ASP A CA 1
ATOM 734 C C . ASP A 1 94 ? 19.370 -11.733 -16.710 1.00 92.75 94 ASP A C 1
ATOM 736 O O . ASP A 1 94 ? 20.024 -12.363 -15.872 1.00 92.75 94 ASP A O 1
ATOM 740 N N . ARG A 1 95 ? 18.254 -12.240 -17.254 1.00 87.06 95 ARG A N 1
ATOM 741 C CA . ARG A 1 95 ? 17.582 -13.480 -16.834 1.00 87.06 95 ARG A CA 1
ATOM 742 C C . ARG A 1 95 ? 18.524 -14.684 -16.750 1.00 87.06 95 ARG A C 1
ATOM 744 O O . ARG A 1 95 ? 18.364 -15.528 -15.875 1.00 87.06 95 ARG A O 1
ATOM 751 N N . THR A 1 96 ? 19.483 -14.799 -17.667 1.00 89.06 96 THR A N 1
ATOM 752 C CA . THR A 1 96 ? 20.410 -15.944 -17.724 1.00 89.06 96 THR A CA 1
ATOM 753 C C . THR A 1 96 ? 21.434 -15.951 -16.595 1.00 89.06 96 THR A C 1
ATOM 755 O O . THR A 1 96 ? 21.944 -17.013 -16.249 1.00 89.06 96 THR A O 1
ATOM 758 N N . SER A 1 97 ? 21.736 -14.784 -16.027 1.00 91.75 97 SER A N 1
ATOM 759 C CA . SER A 1 97 ? 22.626 -14.619 -14.872 1.00 91.75 97 SER A CA 1
ATOM 760 C C . SER A 1 97 ? 21.875 -14.398 -13.557 1.00 91.75 97 SER A C 1
ATOM 762 O O . SER A 1 97 ? 22.492 -14.411 -12.493 1.00 91.75 97 SER A O 1
ATOM 764 N N . ALA A 1 98 ? 20.558 -14.187 -13.611 1.00 91.00 98 ALA A N 1
ATOM 765 C CA . ALA A 1 98 ? 19.732 -13.972 -12.435 1.00 91.00 98 ALA A CA 1
ATOM 766 C C . ALA A 1 98 ? 19.590 -15.257 -11.589 1.00 91.00 98 ALA A C 1
ATOM 768 O O . ALA A 1 98 ? 19.541 -16.368 -12.131 1.00 91.00 98 ALA A O 1
ATOM 769 N N . PRO A 1 99 ? 19.484 -15.138 -10.251 1.00 91.94 99 PRO A N 1
ATOM 770 C CA . PRO A 1 99 ? 19.136 -16.262 -9.391 1.00 91.94 99 PRO A CA 1
ATOM 771 C C . PRO A 1 99 ? 17.806 -16.904 -9.802 1.00 91.94 99 PRO A C 1
ATOM 773 O O . PRO A 1 99 ? 16.867 -16.222 -10.202 1.00 91.94 99 PRO A O 1
ATOM 776 N N . LYS A 1 100 ? 17.687 -18.225 -9.621 1.00 88.44 100 LYS A N 1
ATOM 777 C CA . LYS A 1 100 ? 16.430 -18.949 -9.898 1.00 88.44 100 LYS A CA 1
ATOM 778 C C . LYS A 1 100 ? 15.265 -18.481 -9.022 1.00 88.44 100 LYS A C 1
ATOM 780 O O . LYS A 1 100 ? 14.114 -18.607 -9.423 1.00 88.44 100 LYS A O 1
ATOM 785 N N . ILE A 1 101 ? 15.569 -18.009 -7.814 1.00 91.44 101 ILE A N 1
ATOM 786 C CA . ILE A 1 101 ? 14.603 -17.490 -6.850 1.00 91.44 101 ILE A CA 1
ATOM 787 C C . ILE A 1 101 ? 15.174 -16.194 -6.282 1.00 91.44 101 ILE A C 1
ATOM 789 O O . ILE A 1 101 ? 16.286 -16.185 -5.753 1.00 91.44 101 ILE A O 1
ATOM 793 N N . THR A 1 102 ? 14.385 -15.126 -6.354 1.00 90.69 102 THR A N 1
ATOM 794 C CA . THR A 1 102 ? 14.676 -13.838 -5.724 1.00 90.69 102 THR A CA 1
ATOM 795 C C . THR A 1 102 ? 13.556 -13.510 -4.750 1.00 90.69 102 THR A C 1
ATOM 797 O O . THR A 1 102 ? 12.380 -13.603 -5.095 1.00 90.69 102 THR A O 1
ATOM 800 N N . VAL A 1 103 ? 13.921 -13.117 -3.531 1.00 92.25 103 VAL A N 1
ATOM 801 C CA . VAL A 1 103 ? 12.976 -12.650 -2.513 1.00 92.25 103 VAL A CA 1
ATOM 802 C C . VAL A 1 103 ? 13.239 -11.170 -2.275 1.00 92.25 103 VAL A C 1
ATOM 804 O O . VAL A 1 103 ? 14.335 -10.798 -1.863 1.00 92.25 103 VAL A O 1
ATOM 807 N N . LEU A 1 104 ? 12.235 -10.337 -2.547 1.00 91.69 104 LEU A N 1
ATOM 808 C CA . LEU A 1 104 ? 12.257 -8.903 -2.267 1.00 91.69 104 LEU A CA 1
ATOM 809 C C . LEU A 1 104 ? 11.316 -8.624 -1.097 1.00 91.69 104 LEU A C 1
ATOM 811 O O . LEU A 1 104 ? 10.148 -9.007 -1.136 1.00 91.69 104 LEU A O 1
ATOM 815 N N . VAL A 1 105 ? 11.836 -7.969 -0.062 1.00 92.31 105 VAL A N 1
ATOM 816 C CA . VAL A 1 105 ? 11.070 -7.556 1.118 1.00 92.31 105 VAL A CA 1
ATOM 817 C C . VAL A 1 105 ? 10.982 -6.037 1.100 1.00 92.31 105 VAL A C 1
ATOM 819 O O . VAL A 1 105 ? 12.006 -5.363 1.010 1.00 92.31 105 VAL A O 1
ATOM 822 N N . GLY A 1 106 ? 9.764 -5.508 1.142 1.00 89.62 106 GLY A N 1
ATOM 823 C CA . GLY A 1 106 ? 9.493 -4.076 1.068 1.00 89.62 106 GLY A CA 1
ATOM 824 C C . GLY A 1 106 ? 8.178 -3.721 1.750 1.00 89.62 106 GLY A C 1
ATOM 825 O O . GLY A 1 106 ? 7.634 -4.512 2.520 1.00 89.62 106 GLY A O 1
ATOM 826 N N . HIS A 1 107 ? 7.676 -2.530 1.449 1.00 90.06 107 HIS A N 1
ATOM 827 C CA . HIS A 1 107 ? 6.463 -1.970 2.034 1.00 90.06 107 HIS A CA 1
ATOM 828 C C . HIS A 1 107 ? 5.243 -2.145 1.120 1.00 90.06 107 HIS A C 1
ATOM 830 O O . HIS A 1 107 ? 5.350 -2.432 -0.077 1.00 90.06 107 HIS A O 1
ATOM 836 N N . ASP A 1 108 ? 4.064 -1.915 1.686 1.00 85.56 108 ASP A N 1
ATOM 837 C CA . ASP A 1 108 ? 2.794 -1.853 0.966 1.00 85.56 108 ASP A CA 1
ATOM 838 C C . ASP A 1 108 ? 2.812 -0.804 -0.163 1.00 85.56 108 ASP A C 1
ATOM 840 O O . ASP A 1 108 ? 2.322 -1.060 -1.267 1.00 85.56 108 ASP A O 1
ATOM 844 N N . SER A 1 109 ? 3.464 0.338 0.064 1.00 87.81 109 SER A N 1
ATOM 845 C CA . SER A 1 109 ? 3.701 1.390 -0.928 1.00 87.81 109 SER A CA 1
ATOM 846 C C . SER A 1 109 ? 4.469 0.884 -2.154 1.00 87.81 109 SER A C 1
ATOM 848 O O . SER A 1 109 ? 4.164 1.290 -3.281 1.00 87.81 109 SER A O 1
ATOM 850 N N . ASN A 1 110 ? 5.412 -0.051 -1.980 1.00 92.12 110 ASN A N 1
ATOM 851 C CA . ASN A 1 110 ? 6.136 -0.658 -3.096 1.00 92.12 110 ASN A CA 1
ATOM 852 C C . ASN A 1 110 ? 5.213 -1.532 -3.945 1.00 92.12 110 ASN A C 1
ATOM 854 O O . ASN A 1 110 ? 5.266 -1.442 -5.168 1.00 92.12 110 ASN A O 1
ATOM 858 N N . ILE A 1 111 ? 4.346 -2.337 -3.323 1.00 89.69 111 ILE A N 1
ATOM 859 C CA . ILE A 1 111 ? 3.387 -3.182 -4.049 1.00 89.69 111 ILE A CA 1
ATOM 860 C C . ILE A 1 111 ? 2.368 -2.307 -4.791 1.00 89.69 111 ILE A C 1
ATOM 862 O O . ILE A 1 111 ? 2.162 -2.498 -5.989 1.00 89.69 111 ILE A O 1
ATOM 866 N N . ALA A 1 112 ? 1.767 -1.321 -4.121 1.00 87.94 112 ALA A N 1
ATOM 867 C CA . ALA A 1 112 ? 0.755 -0.454 -4.728 1.00 87.94 112 ALA A CA 1
ATOM 868 C C . ALA A 1 112 ? 1.300 0.353 -5.917 1.00 87.94 112 ALA A C 1
ATOM 870 O O . ALA A 1 112 ? 0.693 0.365 -6.993 1.00 87.94 112 ALA A O 1
ATOM 871 N N . SER A 1 113 ? 2.467 0.983 -5.747 1.00 91.88 113 SER A N 1
ATOM 872 C CA . SER A 1 113 ? 3.099 1.753 -6.823 1.00 91.88 113 SER A CA 1
ATOM 873 C C . SER A 1 113 ? 3.593 0.858 -7.962 1.00 91.88 113 SER A C 1
ATOM 875 O O . SER A 1 113 ? 3.425 1.225 -9.123 1.00 91.88 113 SER A O 1
ATOM 877 N N . LEU A 1 114 ? 4.125 -0.337 -7.671 1.00 93.56 114 LEU A N 1
ATOM 878 C CA . LEU A 1 114 ? 4.552 -1.300 -8.690 1.00 93.56 114 LEU A CA 1
ATOM 879 C C . LEU A 1 114 ? 3.382 -1.775 -9.555 1.00 93.56 114 LEU A C 1
ATOM 881 O O . LEU A 1 114 ? 3.469 -1.711 -10.779 1.00 93.56 114 LEU A O 1
ATOM 885 N N . LEU A 1 115 ? 2.291 -2.238 -8.937 1.00 92.00 115 LEU A N 1
ATOM 886 C CA . LEU A 1 115 ? 1.128 -2.749 -9.670 1.00 92.00 115 LEU A CA 1
ATOM 887 C C . LEU A 1 115 ? 0.511 -1.662 -10.557 1.00 92.00 115 LEU A C 1
ATOM 889 O O . LEU A 1 115 ? 0.168 -1.927 -11.706 1.00 92.00 115 LEU A O 1
ATOM 893 N N . THR A 1 116 ? 0.444 -0.430 -10.051 1.00 91.75 116 THR A N 1
ATOM 894 C CA . THR A 1 116 ? -0.025 0.723 -10.830 1.00 91.75 116 THR A CA 1
ATOM 895 C C . THR A 1 116 ? 0.933 1.052 -11.978 1.00 91.75 116 THR A C 1
ATOM 897 O O . THR A 1 116 ? 0.497 1.267 -13.105 1.00 91.75 116 THR A O 1
ATOM 900 N N . ALA A 1 117 ? 2.247 1.079 -11.727 1.00 93.00 117 ALA A N 1
ATOM 901 C CA . ALA A 1 117 ? 3.246 1.392 -12.751 1.00 93.00 117 ALA A CA 1
ATOM 902 C C . ALA A 1 117 ? 3.284 0.354 -13.886 1.00 93.00 117 ALA A C 1
ATOM 904 O O . ALA A 1 117 ? 3.629 0.705 -15.014 1.00 93.00 117 ALA A O 1
ATOM 905 N N . LEU A 1 118 ? 2.923 -0.896 -13.587 1.00 92.44 118 LEU A N 1
ATOM 906 C CA . LEU A 1 118 ? 2.809 -1.998 -14.544 1.00 92.44 118 LEU A CA 1
ATOM 907 C C . LEU A 1 118 ? 1.407 -2.135 -15.165 1.00 92.44 118 LEU A C 1
ATOM 909 O O . LEU A 1 118 ? 1.165 -3.108 -15.874 1.00 92.44 118 LEU A O 1
ATOM 913 N N . ASP A 1 119 ? 0.500 -1.191 -14.899 1.00 92.88 119 ASP A N 1
ATOM 914 C CA . ASP A 1 119 ? -0.871 -1.169 -15.429 1.00 92.88 119 ASP A CA 1
ATOM 915 C C . ASP A 1 119 ? -1.658 -2.466 -15.148 1.00 92.88 119 ASP A C 1
ATOM 917 O O . ASP A 1 119 ? -2.331 -3.041 -16.008 1.00 92.88 119 ASP A O 1
ATOM 921 N N . PHE A 1 120 ? -1.547 -2.982 -13.918 1.00 90.56 120 PHE A N 1
ATOM 922 C CA . PHE A 1 120 ? -2.307 -4.162 -13.511 1.00 90.56 120 PHE A CA 1
ATOM 923 C C . PHE A 1 120 ? -3.812 -3.895 -13.544 1.00 90.56 120 PHE A C 1
ATOM 925 O O . PHE A 1 120 ? -4.305 -2.862 -13.088 1.00 90.56 120 PHE A O 1
ATOM 932 N N . LYS A 1 121 ? -4.568 -4.903 -13.990 1.00 88.62 121 LYS A N 1
ATOM 933 C CA . LYS A 1 121 ? -6.029 -4.879 -13.888 1.00 88.62 121 LYS A CA 1
ATOM 934 C C . LYS A 1 121 ? -6.461 -4.762 -12.418 1.00 88.62 121 LYS A C 1
ATOM 936 O O . LYS A 1 121 ? -5.823 -5.373 -11.553 1.00 88.62 121 LYS A O 1
ATOM 941 N N . PRO A 1 122 ? -7.569 -4.053 -12.129 1.00 86.12 122 PRO A N 1
ATOM 942 C CA . PRO A 1 122 ? -8.142 -4.025 -10.790 1.00 86.12 122 PRO A CA 1
ATOM 943 C C . PRO A 1 122 ? -8.383 -5.442 -10.262 1.00 86.12 122 PRO A C 1
ATOM 945 O O . PRO A 1 122 ? -8.880 -6.305 -10.986 1.00 86.12 122 PRO A O 1
ATOM 948 N N . TYR A 1 123 ? -8.052 -5.663 -8.995 1.00 84.62 123 TYR A N 1
ATOM 949 C CA . TYR A 1 123 ? -8.229 -6.940 -8.312 1.00 84.62 123 TYR A CA 1
ATOM 950 C C . TYR A 1 123 ? -8.903 -6.736 -6.957 1.00 84.62 123 TYR A C 1
ATOM 952 O O . TYR A 1 123 ? -8.899 -5.637 -6.391 1.00 84.62 123 TYR A O 1
ATOM 960 N N . GLN A 1 124 ? -9.470 -7.819 -6.435 1.00 83.25 124 GLN A N 1
ATOM 961 C CA . GLN A 1 124 ? -10.016 -7.889 -5.090 1.00 83.25 124 GLN A CA 1
ATOM 962 C C . GLN A 1 124 ? -9.530 -9.182 -4.442 1.00 83.25 124 GLN A C 1
ATOM 964 O O . GLN A 1 124 ? -9.632 -10.253 -5.037 1.00 83.25 124 GLN A O 1
ATOM 969 N N . LEU A 1 125 ? -8.985 -9.070 -3.234 1.00 85.25 125 LEU A N 1
ATOM 970 C CA . LEU A 1 125 ? -8.612 -10.225 -2.428 1.00 85.25 125 LEU A CA 1
ATOM 971 C C . LEU A 1 125 ? -9.852 -10.711 -1.672 1.00 85.25 125 LEU A C 1
ATOM 973 O O . LEU A 1 125 ? -10.573 -9.911 -1.073 1.00 85.25 125 LEU A O 1
ATOM 977 N N . HIS A 1 126 ? -10.118 -12.013 -1.742 1.00 83.69 126 HIS A N 1
ATOM 978 C CA . HIS A 1 126 ? -11.178 -12.630 -0.952 1.00 83.69 126 HIS A CA 1
ATOM 979 C C . HIS A 1 126 ? -10.809 -12.593 0.535 1.00 83.69 126 HIS A C 1
ATOM 981 O O . HIS A 1 126 ? -9.633 -12.694 0.881 1.00 83.69 126 HIS A O 1
ATOM 987 N N . ASP A 1 127 ? -11.823 -12.408 1.385 1.00 83.12 127 ASP A N 1
ATOM 988 C CA . ASP A 1 127 ? -11.712 -12.422 2.851 1.00 83.12 127 ASP A CA 1
ATOM 989 C C . ASP A 1 127 ? -10.694 -11.427 3.424 1.00 83.12 127 ASP A C 1
ATOM 991 O O . ASP A 1 127 ? -10.080 -11.654 4.465 1.00 83.12 127 ASP A O 1
ATOM 995 N N . GLN A 1 128 ? -10.510 -10.299 2.731 1.00 82.06 128 GLN A N 1
ATOM 996 C CA . GLN A 1 128 ? -9.506 -9.314 3.088 1.00 82.06 128 GLN A CA 1
ATOM 997 C C . GLN A 1 128 ? -9.986 -7.884 2.821 1.00 82.06 128 GLN A C 1
ATOM 999 O O . GLN A 1 128 ? -10.513 -7.559 1.754 1.00 82.06 128 GLN A O 1
ATOM 1004 N N . ASN A 1 129 ? -9.807 -7.024 3.823 1.00 80.31 129 ASN A N 1
ATOM 1005 C CA . ASN A 1 129 ? -10.235 -5.628 3.795 1.00 80.31 129 ASN A CA 1
ATOM 1006 C C . ASN A 1 129 ? -9.138 -4.685 3.274 1.00 80.31 129 ASN A C 1
ATOM 1008 O O . ASN A 1 129 ? -9.447 -3.601 2.772 1.00 80.31 129 ASN A O 1
ATOM 1012 N N . GLU A 1 130 ? -7.871 -5.082 3.374 1.00 76.31 130 GLU A N 1
ATOM 1013 C CA . GLU A 1 130 ? -6.723 -4.330 2.866 1.00 76.31 130 GLU A CA 1
ATOM 1014 C C . GLU A 1 130 ? -6.430 -4.681 1.402 1.00 76.31 130 GLU A C 1
ATOM 1016 O O . GLU A 1 130 ? -6.400 -5.852 1.024 1.00 76.31 130 GLU A O 1
ATOM 1021 N N . ARG A 1 131 ? -6.153 -3.676 0.562 1.00 78.88 131 ARG A N 1
ATOM 1022 C CA . ARG A 1 131 ? -5.758 -3.932 -0.837 1.00 78.88 131 ARG A CA 1
ATOM 1023 C C . ARG A 1 131 ? -4.363 -4.562 -0.931 1.00 78.88 131 ARG A C 1
ATOM 1025 O O . ARG A 1 131 ? -4.150 -5.466 -1.733 1.00 78.88 131 ARG A O 1
ATOM 1032 N N . THR A 1 132 ? -3.443 -4.129 -0.075 1.00 74.88 132 THR A N 1
ATOM 1033 C CA . THR A 1 132 ? -2.130 -4.751 0.139 1.00 74.88 132 THR A CA 1
ATOM 1034 C C . THR A 1 132 ? -2.019 -5.176 1.606 1.00 74.88 132 THR A C 1
ATOM 1036 O O . THR A 1 132 ? -1.646 -4.354 2.446 1.00 74.88 132 THR A O 1
ATOM 1039 N N . PRO A 1 133 ? -2.392 -6.422 1.935 1.00 72.94 133 PRO A N 1
ATOM 1040 C CA . PRO A 1 133 ? -2.378 -6.915 3.310 1.00 72.94 133 PRO A CA 1
ATOM 1041 C C . PRO A 1 133 ? -0.990 -6.904 3.934 1.00 72.94 133 PRO A C 1
ATOM 1043 O O . PRO A 1 133 ? 0.027 -6.983 3.234 1.00 72.94 133 PRO A O 1
ATOM 1046 N N . MET A 1 134 ? -0.946 -6.907 5.263 1.00 58.97 134 MET A N 1
ATOM 1047 C CA . MET A 1 134 ? 0.300 -7.177 5.974 1.00 58.97 134 MET A CA 1
ATOM 1048 C C . MET A 1 134 ? 0.884 -8.525 5.524 1.00 58.97 134 MET A C 1
ATOM 1050 O O . MET A 1 134 ? 0.177 -9.525 5.416 1.00 58.97 134 MET A O 1
ATOM 1054 N N . ALA A 1 135 ? 2.183 -8.536 5.216 1.00 55.75 135 ALA A N 1
ATOM 1055 C CA . ALA A 1 135 ? 2.896 -9.686 4.647 1.00 55.75 135 ALA A CA 1
ATOM 1056 C C . ALA A 1 135 ? 2.431 -10.147 3.243 1.00 55.75 135 ALA A C 1
ATOM 1058 O O . ALA A 1 135 ? 2.771 -11.258 2.820 1.00 55.75 135 ALA A O 1
ATOM 1059 N N . ALA A 1 136 ? 1.716 -9.305 2.484 1.00 62.28 136 ALA A N 1
ATOM 1060 C CA . ALA A 1 136 ? 1.371 -9.602 1.096 1.00 62.28 136 ALA A CA 1
ATOM 1061 C C . ALA A 1 136 ? 2.617 -9.913 0.251 1.00 62.28 136 ALA A C 1
ATOM 1063 O O . ALA A 1 136 ? 3.619 -9.198 0.282 1.00 62.28 136 ALA A O 1
ATOM 1064 N N . LYS A 1 137 ? 2.532 -10.987 -0.542 1.00 68.56 137 LYS A N 1
ATOM 1065 C CA . LYS A 1 137 ? 3.588 -11.420 -1.462 1.00 68.56 137 LYS A CA 1
ATOM 1066 C C . LYS A 1 137 ? 3.067 -11.335 -2.888 1.00 68.56 137 LYS A C 1
ATOM 1068 O O . LYS A 1 137 ? 2.085 -11.991 -3.223 1.00 68.56 137 LYS A O 1
ATOM 1073 N N . SER A 1 138 ? 3.746 -10.560 -3.728 1.00 64.31 138 SER A N 1
ATOM 1074 C CA . SER A 1 138 ? 3.554 -10.621 -5.177 1.00 64.31 138 SER A CA 1
ATOM 1075 C C . SER A 1 138 ? 4.525 -11.641 -5.764 1.00 64.31 138 SER A C 1
ATOM 1077 O O . SER A 1 138 ? 5.719 -11.609 -5.460 1.00 64.31 138 SER A O 1
ATOM 1079 N N . PHE A 1 139 ? 4.017 -12.561 -6.584 1.00 71.25 139 PHE A N 1
ATOM 1080 C CA . PHE A 1 139 ? 4.816 -13.589 -7.242 1.00 71.25 139 PHE A CA 1
ATOM 1081 C C . PHE A 1 139 ? 4.823 -13.352 -8.750 1.00 71.25 139 PHE A C 1
ATOM 1083 O O . PHE A 1 139 ? 3.776 -13.323 -9.391 1.00 71.25 139 PHE A O 1
ATOM 1090 N N . SER A 1 140 ? 6.018 -13.196 -9.315 1.00 74.00 140 SER A N 1
ATOM 1091 C CA . SER A 1 140 ? 6.241 -13.120 -10.760 1.00 74.00 140 SER A CA 1
ATOM 1092 C C . SER A 1 140 ? 7.028 -14.347 -11.199 1.00 74.00 140 SER A C 1
ATOM 1094 O O . SER A 1 140 ? 8.007 -14.715 -10.553 1.00 74.00 140 SER A O 1
ATOM 1096 N N . SER A 1 141 ? 6.609 -14.987 -12.291 1.00 78.19 141 SER A N 1
ATOM 1097 C CA . SER A 1 141 ? 7.287 -16.169 -12.829 1.00 78.19 141 SER A CA 1
ATOM 1098 C C . SER A 1 141 ? 7.453 -16.079 -14.338 1.00 78.19 141 SER A C 1
ATOM 1100 O O . SER A 1 141 ? 6.609 -15.520 -15.036 1.00 78.19 141 SER A O 1
ATOM 1102 N N . VAL A 1 142 ? 8.551 -16.647 -14.837 1.00 72.94 142 VAL A N 1
ATOM 1103 C CA . VAL A 1 142 ? 8.821 -16.781 -16.270 1.00 72.94 142 VAL A CA 1
ATOM 1104 C C . VAL A 1 142 ? 8.765 -18.263 -16.629 1.00 72.94 142 VAL A C 1
ATOM 1106 O O . VAL A 1 142 ? 9.682 -19.021 -16.315 1.00 72.94 142 VAL A O 1
ATOM 1109 N N . GLY A 1 143 ? 7.677 -18.687 -17.273 1.00 68.56 143 GLY A N 1
ATOM 1110 C CA . GLY A 1 143 ? 7.529 -20.046 -17.798 1.00 68.56 143 GLY A CA 1
ATOM 1111 C C . GLY A 1 143 ? 8.182 -20.206 -19.176 1.00 68.56 143 GLY A C 1
ATOM 1112 O O . GLY A 1 143 ? 8.188 -19.275 -19.978 1.00 68.56 143 GLY A O 1
ATOM 1113 N N . MET A 1 144 ? 8.716 -21.393 -19.476 1.00 57.84 144 MET A N 1
ATOM 1114 C CA . MET A 1 144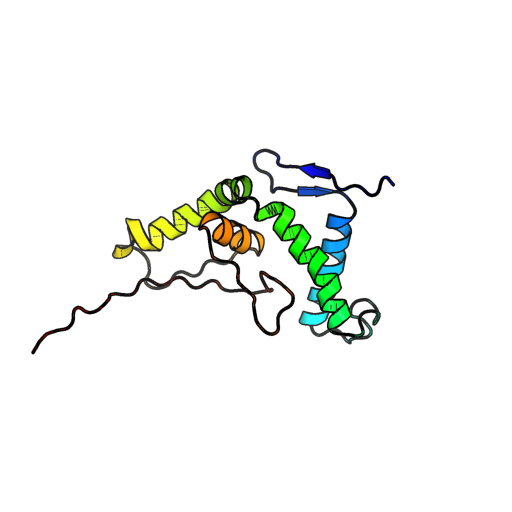 ? 8.966 -21.813 -20.861 1.00 57.84 144 MET A CA 1
ATOM 1115 C C . MET A 1 144 ? 7.729 -22.567 -21.343 1.00 57.84 144 MET A C 1
ATOM 1117 O O . MET A 1 144 ? 7.409 -23.628 -20.814 1.00 57.84 144 MET A O 1
ATOM 1121 N N . THR A 1 145 ? 7.029 -22.041 -22.345 1.00 52.09 145 THR A N 1
ATOM 1122 C CA . THR A 1 145 ? 6.071 -22.840 -23.111 1.00 52.09 145 THR A CA 1
ATOM 1123 C C . THR A 1 145 ? 6.857 -23.913 -23.860 1.00 52.09 145 THR A C 1
ATOM 1125 O O . THR A 1 145 ? 7.645 -23.611 -24.757 1.00 52.09 145 THR A O 1
ATOM 1128 N N . ALA A 1 146 ? 6.687 -25.178 -23.473 1.00 44.12 146 ALA A N 1
ATOM 1129 C CA . ALA A 1 146 ? 7.189 -26.292 -24.262 1.00 44.12 146 ALA A CA 1
ATOM 1130 C C . ALA A 1 146 ? 6.504 -26.243 -25.635 1.00 44.12 146 ALA A C 1
ATOM 1132 O O . ALA A 1 146 ? 5.274 -26.236 -25.719 1.00 44.12 146 ALA A O 1
ATOM 1133 N N . LYS A 1 147 ? 7.289 -26.176 -26.718 1.00 38.97 147 LYS A N 1
ATOM 1134 C CA . LYS A 1 147 ? 6.756 -26.439 -28.059 1.00 38.97 147 LYS A CA 1
ATOM 1135 C C . LYS A 1 147 ? 6.144 -27.846 -28.042 1.00 38.97 147 LYS A C 1
ATOM 1137 O O . LYS A 1 147 ? 6.790 -28.743 -27.495 1.00 38.97 147 LYS A O 1
ATOM 1142 N N . PRO A 1 148 ? 4.953 -28.068 -28.626 1.00 34.56 148 PRO A N 1
ATOM 1143 C CA . PRO A 1 148 ? 4.464 -29.421 -28.798 1.00 34.56 148 PRO A CA 1
ATOM 1144 C C . PRO A 1 148 ? 5.479 -30.168 -29.664 1.00 34.56 148 PRO A C 1
ATOM 1146 O O . PRO A 1 148 ? 5.752 -29.775 -30.798 1.00 34.56 148 PRO A O 1
ATOM 1149 N N . ILE A 1 149 ? 6.078 -31.211 -29.095 1.00 37.22 149 ILE A N 1
ATOM 1150 C CA . ILE A 1 149 ? 6.768 -32.232 -29.870 1.00 37.22 149 ILE A CA 1
ATOM 1151 C C . ILE A 1 149 ? 5.643 -32.975 -30.587 1.00 37.22 149 ILE A C 1
ATOM 1153 O O . ILE A 1 149 ? 4.916 -33.747 -29.966 1.00 37.22 149 ILE A O 1
ATOM 1157 N N . ALA A 1 150 ? 5.439 -32.658 -31.865 1.00 39.66 150 ALA A N 1
ATOM 1158 C CA . ALA A 1 150 ? 4.684 -33.532 -32.745 1.00 39.66 150 ALA A CA 1
ATOM 1159 C C . ALA A 1 150 ? 5.502 -34.824 -32.880 1.00 39.66 150 ALA A C 1
ATOM 1161 O O . ALA A 1 150 ? 6.645 -34.775 -33.340 1.00 39.66 150 ALA A O 1
ATOM 1162 N N . ILE A 1 151 ? 4.941 -35.926 -32.383 1.00 46.44 151 ILE A N 1
ATOM 1163 C CA . ILE A 1 151 ? 5.392 -37.287 -32.683 1.00 46.44 151 ILE A CA 1
ATOM 1164 C C . ILE A 1 151 ? 4.665 -37.721 -33.952 1.00 46.44 151 ILE A C 1
ATOM 1166 O O . ILE A 1 151 ? 3.441 -37.459 -34.017 1.00 46.44 151 ILE A O 1
#

Solvent-accessible surface area (backbone atoms only — not comparable to full-atom values): 9254 Å² total; per-residue (Å²): 129,82,91,52,71,48,76,46,75,51,91,100,50,74,55,45,63,44,44,60,56,44,55,46,20,55,52,44,51,52,35,52,49,35,52,72,75,63,48,58,63,63,63,26,63,66,40,71,70,83,46,71,68,54,49,54,56,48,34,47,38,40,46,49,45,50,44,74,49,26,47,44,61,72,52,4,44,61,72,22,40,68,60,53,54,50,50,43,33,49,70,59,79,41,38,92,80,36,70,96,71,83,87,86,88,85,54,58,64,54,53,48,7,39,42,40,51,68,67,57,77,91,81,81,65,81,100,52,67,54,90,64,43,90,88,66,78,88,86,84,83,86,81,80,80,76,74,82,78,82,128

Sequence (151 aa):
MDGKNTFSAKYQQEPGVSGPLKVGNSLVDAFTLQYYEGFPMDQVAWGEIKSDQQWKVLSKLKNGYQDSLFTSPEVARNVAKPLVSYIDKALVTDRTSAPKITVLVGHDSNIASLLTALDFKPYQLHDQNERTPMAAKSFSSVGMTAKPIAI

pLDDT: mean 85.79, std 13.14, range [34.56, 97.44]

Nearest PDB structures (foldseek):
  1nt4-assembly2_B  TM=9.870E-01  e=1.032E-17  Escherichia coli
  6rmr-assembly1_A  TM=9.891E-01  e=3.166E-17  Escherichia coli K-12
  3ntl-assembly1_B  TM=9.877E-01  e=2.630E-16  Enterobacter cloacae
  6rmr-assembly1_B  TM=9.711E-01  e=9.712E-17  Escherichia coli K-12
  2wnh-assembly1_B  TM=7.510E-01  e=9.869E-04  Klebsiella pneumoniae

Organism: Escherichia coli (NCBI:txid562)

Foldseek 3Di:
DPQDKDWDDDPPDFTDIDHDLVVLQVLLVQLVVCVVVPHDCCPRVNVPPPDPVSNL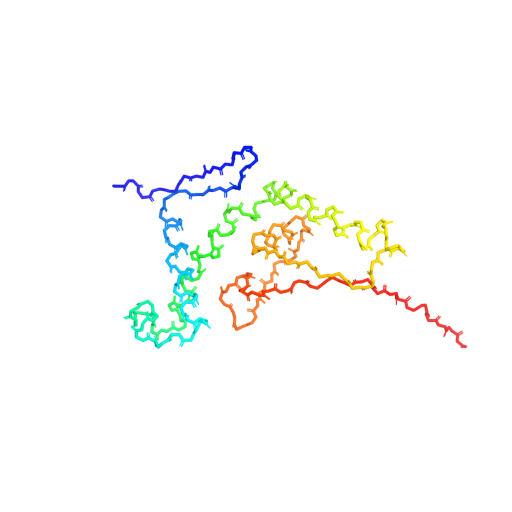VSLCSNQVRLCVGQQDQVNLLVVLVVVVVVCCCCVPVVVVVHDPDDDDDDDPSNVNSPCNPVVHDDDDDPPDNHPQDDVRDDDDDDDDDDDPPDD

Mean predicted aligned error: 7.33 Å